Protein AF-A0A8J2JMW7-F1 (afdb_monomer_lite)

Sequence (58 aa):
VGFDATAALFLTSERQISGAGIDTLSIDSGNSKTFLAHKIFLKKRIFLIENAANLHLL

Foldseek 3Di:
DADDLVNLCCCCPVVVDQADEDLAQDNHDPPDPPNNSVVSCVVSVHHYHYNDPDPVVD

Structure (mmCIF, N/CA/C/O backbone):
data_AF-A0A8J2JMW7-F1
#
_entry.id   AF-A0A8J2JMW7-F1
#
loop_
_atom_site.group_PDB
_atom_site.id
_atom_site.type_symbol
_atom_site.label_atom_id
_atom_site.label_alt_id
_atom_site.label_comp_id
_atom_site.label_asym_id
_atom_site.label_entity_id
_atom_site.label_seq_id
_atom_site.pdbx_PDB_ins_code
_atom_site.Cartn_x
_atom_site.Cartn_y
_atom_site.Cartn_z
_atom_site.occupancy
_atom_site.B_iso_or_equiv
_atom_site.auth_seq_id
_atom_site.auth_comp_id
_atom_site.auth_asym_id
_atom_site.auth_atom_id
_atom_site.pdbx_PDB_model_num
ATOM 1 N N . VAL A 1 1 ? 8.772 8.766 -4.761 1.00 85.06 1 VAL A N 1
ATOM 2 C CA . VAL A 1 1 ? 7.528 8.306 -5.422 1.00 85.06 1 VAL A CA 1
ATOM 3 C C . VAL A 1 1 ? 6.869 7.312 -4.486 1.00 85.06 1 VAL A C 1
ATOM 5 O O . VA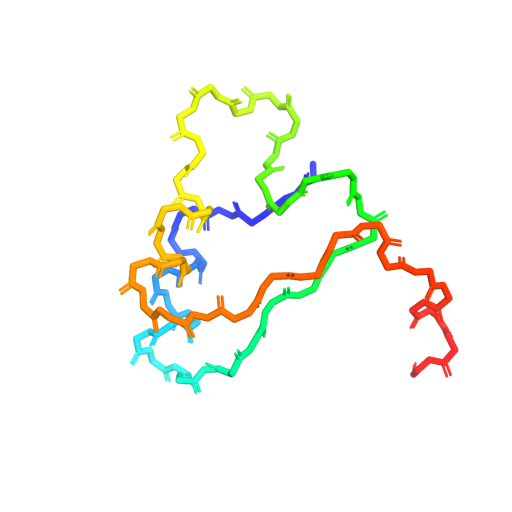L A 1 1 ? 7.603 6.542 -3.883 1.00 85.06 1 VAL A O 1
ATOM 8 N N . GLY A 1 2 ? 5.558 7.427 -4.280 1.00 95.25 2 GLY A N 1
ATOM 9 C CA . GLY A 1 2 ? 4.769 6.655 -3.316 1.00 95.25 2 GLY A CA 1
ATOM 10 C C . GLY A 1 2 ? 3.453 7.376 -3.004 1.00 95.25 2 GLY A C 1
ATOM 11 O O . GLY A 1 2 ? 3.300 8.550 -3.349 1.00 95.25 2 GLY A O 1
ATOM 12 N N . PHE A 1 3 ? 2.510 6.692 -2.362 1.00 97.50 3 PHE A N 1
ATOM 13 C CA . PHE A 1 3 ? 1.247 7.285 -1.929 1.00 97.50 3 PHE A CA 1
ATOM 14 C C . PHE A 1 3 ? 1.449 8.149 -0.682 1.00 97.50 3 PHE A C 1
ATOM 16 O O . PHE A 1 3 ? 2.092 7.736 0.283 1.00 97.50 3 PHE A O 1
ATOM 23 N N . ASP A 1 4 ? 0.859 9.344 -0.687 1.00 96.94 4 ASP A N 1
ATOM 24 C CA . ASP A 1 4 ? 0.735 10.162 0.518 1.00 96.94 4 ASP A CA 1
ATOM 25 C C . ASP A 1 4 ? -0.400 9.648 1.421 1.00 96.94 4 ASP A C 1
ATOM 27 O O . ASP A 1 4 ? -1.370 9.040 0.957 1.00 96.94 4 ASP A O 1
ATOM 31 N N . ALA A 1 5 ? -0.312 9.932 2.722 1.00 97.94 5 ALA A N 1
ATOM 32 C CA . ALA A 1 5 ? -1.342 9.564 3.688 1.00 97.94 5 ALA A CA 1
ATOM 33 C C . ALA A 1 5 ? -2.717 10.164 3.342 1.00 97.94 5 ALA A C 1
ATOM 3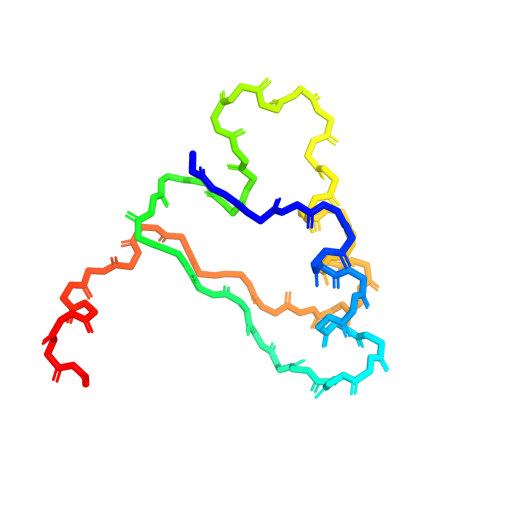5 O O . ALA A 1 5 ? -3.740 9.493 3.486 1.00 97.94 5 ALA A O 1
ATOM 36 N N . THR A 1 6 ? -2.758 11.407 2.854 1.00 98.25 6 THR A N 1
ATOM 37 C CA . THR A 1 6 ? -4.012 12.066 2.460 1.00 98.25 6 THR A CA 1
ATOM 38 C C . THR A 1 6 ? -4.646 11.390 1.247 1.00 98.25 6 THR A C 1
ATOM 40 O O . THR A 1 6 ? -5.853 11.141 1.243 1.00 98.25 6 THR A O 1
ATOM 43 N N . ALA A 1 7 ? -3.833 10.986 0.266 1.00 98.19 7 ALA A N 1
ATOM 44 C CA . ALA A 1 7 ? -4.295 10.227 -0.890 1.00 98.19 7 ALA A CA 1
ATOM 45 C C . ALA A 1 7 ? -4.840 8.852 -0.476 1.00 98.19 7 ALA A C 1
ATOM 47 O O . ALA A 1 7 ? -5.925 8.464 -0.911 1.00 98.19 7 ALA A O 1
ATOM 48 N N . ALA A 1 8 ? -4.141 8.139 0.415 1.00 98.38 8 ALA A N 1
ATOM 49 C CA . ALA A 1 8 ? -4.611 6.857 0.935 1.00 98.38 8 ALA A CA 1
ATOM 50 C C . ALA A 1 8 ? -5.953 6.995 1.681 1.00 98.38 8 ALA A C 1
ATOM 52 O O . ALA A 1 8 ? -6.867 6.192 1.480 1.00 98.38 8 ALA A O 1
ATOM 53 N N . LEU A 1 9 ? -6.128 8.037 2.501 1.00 98.44 9 LEU A N 1
ATOM 54 C CA . LEU A 1 9 ? -7.399 8.292 3.192 1.00 98.44 9 LEU A CA 1
ATOM 55 C C . LEU A 1 9 ? -8.540 8.567 2.215 1.00 98.44 9 LEU A C 1
ATOM 57 O O . LEU A 1 9 ? -9.611 7.973 2.353 1.00 98.44 9 LEU A O 1
ATOM 61 N N . PHE A 1 10 ? -8.301 9.420 1.221 1.00 98.69 10 PHE A N 1
ATOM 62 C CA . PHE A 1 10 ? -9.294 9.757 0.209 1.00 98.6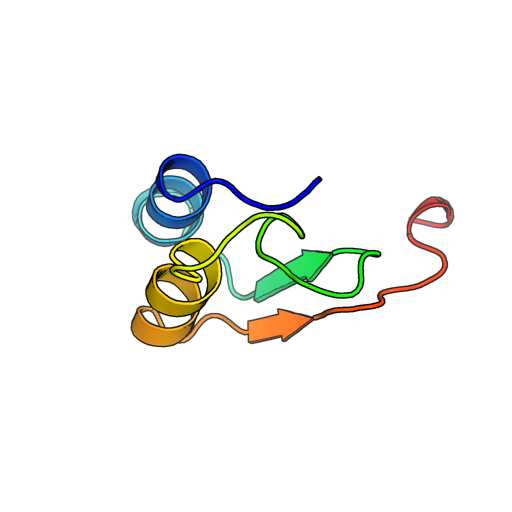9 10 PHE A CA 1
ATOM 63 C C . PHE A 1 10 ? -9.717 8.530 -0.605 1.00 98.69 10 PHE A C 1
ATOM 65 O O . PHE A 1 10 ? -10.905 8.236 -0.718 1.00 98.69 10 PHE A O 1
ATOM 72 N N . LEU A 1 11 ? -8.754 7.762 -1.118 1.00 98.56 11 LEU A N 1
ATOM 73 C CA . LEU A 1 11 ? -9.033 6.573 -1.924 1.00 98.56 11 LEU A CA 1
ATOM 74 C C . LEU A 1 11 ? -9.802 5.503 -1.136 1.00 98.56 11 LEU A C 1
ATOM 76 O O . LEU A 1 11 ? -10.709 4.865 -1.669 1.00 98.56 11 LEU A O 1
ATOM 80 N N . THR A 1 12 ? -9.476 5.318 0.144 1.00 98.12 12 THR A N 1
ATOM 81 C CA . THR A 1 12 ? -10.157 4.316 0.977 1.00 98.12 12 THR A CA 1
ATOM 82 C C . THR A 1 12 ? -11.518 4.756 1.498 1.00 98.12 12 THR A C 1
ATOM 84 O O . THR A 1 12 ? -12.384 3.905 1.689 1.00 98.12 12 THR A O 1
ATOM 87 N N . SER A 1 13 ? -11.721 6.051 1.740 1.00 97.00 13 SER A N 1
ATOM 88 C CA . SER A 1 13 ? -12.948 6.554 2.375 1.00 97.00 13 SER A CA 1
ATOM 89 C C . SER A 1 13 ? -13.965 7.049 1.353 1.00 97.00 13 SER A C 1
ATOM 91 O O . SER A 1 13 ? -15.140 6.725 1.466 1.00 97.00 13 SER A O 1
ATOM 93 N N . GLU A 1 14 ? -13.505 7.753 0.318 1.00 98.25 14 GLU A N 1
ATOM 94 C CA . GLU A 1 14 ? -14.366 8.442 -0.653 1.00 98.25 14 GLU A CA 1
ATOM 95 C C . GLU A 1 14 ? -14.487 7.707 -1.991 1.00 98.25 14 GLU A C 1
ATOM 97 O O . GLU A 1 14 ? -15.283 8.093 -2.847 1.00 98.25 14 GLU A O 1
ATOM 102 N N . ARG A 1 15 ? -13.635 6.705 -2.238 1.00 98.31 15 ARG A N 1
ATOM 103 C CA . ARG A 1 15 ? -13.647 5.920 -3.487 1.00 98.31 15 ARG A CA 1
ATOM 104 C C . ARG A 1 15 ? -13.840 4.427 -3.278 1.00 98.31 15 ARG A C 1
ATOM 106 O O . ARG A 1 15 ? -14.159 3.747 -4.243 1.00 98.31 15 ARG A O 1
ATOM 113 N N . GLN A 1 16 ? -13.682 3.937 -2.046 1.00 95.94 16 GLN A N 1
ATOM 114 C CA . GLN A 1 16 ? -13.920 2.538 -1.678 1.00 95.94 16 GLN A CA 1
ATOM 115 C C . GLN A 1 16 ? -13.199 1.545 -2.609 1.00 95.94 16 GLN A C 1
ATOM 117 O O . GLN A 1 16 ? -13.766 0.535 -3.023 1.00 95.94 16 GLN A O 1
ATOM 122 N N . ILE A 1 17 ? -11.948 1.854 -2.966 1.00 98.38 17 ILE A N 1
ATOM 123 C CA . ILE A 1 17 ? -11.138 0.999 -3.841 1.00 98.38 17 ILE A CA 1
ATOM 124 C C . ILE A 1 17 ? -10.965 -0.401 -3.237 1.00 98.38 17 ILE A C 1
ATOM 126 O O . ILE A 1 17 ? -11.034 -0.567 -2.024 1.00 98.38 17 ILE A O 1
ATOM 130 N N . SER A 1 18 ? -10.696 -1.409 -4.066 1.00 98.31 18 SER A N 1
ATOM 131 C CA . SER A 1 18 ? -10.396 -2.767 -3.581 1.00 98.31 18 SER A C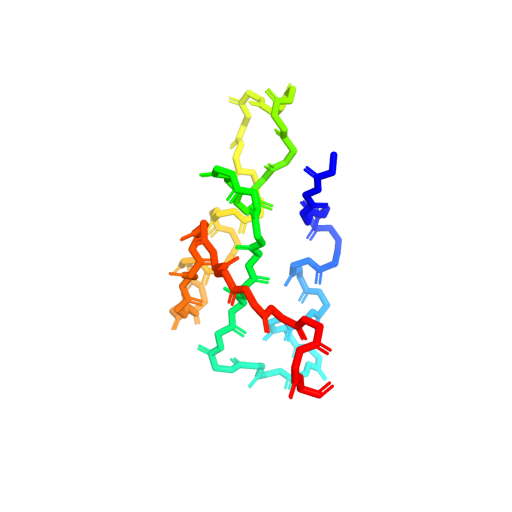A 1
ATOM 132 C C . SER A 1 18 ? -8.899 -3.004 -3.364 1.00 98.31 18 SER A C 1
ATOM 134 O O . SER A 1 18 ? -8.511 -3.821 -2.530 1.00 98.31 18 SER A O 1
ATOM 136 N N . GLY A 1 19 ? -8.046 -2.282 -4.091 1.00 98.12 19 GLY A N 1
ATOM 137 C CA . GLY A 1 19 ? -6.598 -2.434 -4.024 1.00 98.12 19 GLY A CA 1
ATOM 138 C C . GLY A 1 19 ? -5.857 -1.207 -4.542 1.00 98.12 19 GLY A C 1
ATOM 139 O O . GLY A 1 19 ? -6.406 -0.441 -5.333 1.00 98.12 19 GLY A O 1
ATOM 140 N N . ALA A 1 20 ? -4.615 -1.039 -4.098 1.00 98.19 20 ALA A N 1
ATOM 141 C CA . ALA A 1 20 ? -3.672 -0.046 -4.599 1.00 98.19 20 ALA A CA 1
ATOM 142 C C . ALA A 1 20 ? -2.414 -0.758 -5.115 1.00 98.19 20 ALA A C 1
ATOM 144 O O . ALA A 1 20 ? -1.873 -1.638 -4.445 1.00 98.19 20 ALA A O 1
ATOM 145 N N . GLY A 1 21 ? -1.968 -0.384 -6.313 1.00 97.88 21 GLY A N 1
ATOM 146 C CA . GLY A 1 21 ? -0.796 -0.960 -6.966 1.00 97.88 21 GLY A CA 1
ATOM 147 C C . GLY A 1 21 ? 0.247 0.102 -7.285 1.00 97.88 21 GLY A C 1
ATOM 148 O O . GLY A 1 21 ? -0.109 1.233 -7.619 1.00 97.88 21 GLY A O 1
ATOM 149 N N . ILE A 1 22 ? 1.522 -0.264 -7.186 1.00 97.88 22 ILE A N 1
ATOM 150 C CA . ILE A 1 22 ? 2.651 0.588 -7.562 1.00 97.88 22 ILE A CA 1
ATOM 151 C C . ILE A 1 22 ? 3.775 -0.245 -8.192 1.00 97.88 22 ILE A C 1
ATOM 153 O O . ILE A 1 22 ? 3.964 -1.418 -7.862 1.00 97.88 22 ILE A O 1
ATOM 157 N N . ASP A 1 23 ? 4.525 0.364 -9.106 1.00 97.75 23 ASP A N 1
ATOM 158 C CA . ASP A 1 23 ? 5.681 -0.230 -9.790 1.00 97.75 23 ASP A CA 1
ATOM 159 C C . ASP A 1 23 ? 6.999 -0.080 -9.013 1.00 97.75 23 ASP A C 1
ATOM 161 O O . ASP A 1 23 ? 8.041 -0.585 -9.427 1.00 97.75 23 ASP A O 1
ATOM 165 N N . THR A 1 24 ? 6.963 0.571 -7.850 1.00 97.19 24 THR A N 1
ATOM 166 C CA . THR A 1 24 ? 8.105 0.698 -6.944 1.00 97.19 24 THR A CA 1
ATOM 167 C C . THR A 1 24 ? 8.122 -0.386 -5.868 1.00 97.19 24 THR A C 1
ATOM 169 O O . THR A 1 24 ? 7.130 -1.078 -5.634 1.00 97.19 24 THR A O 1
ATOM 172 N N . LEU A 1 25 ? 9.255 -0.487 -5.162 1.00 96.81 25 LEU A N 1
ATOM 173 C CA . LEU A 1 25 ? 9.458 -1.442 -4.065 1.00 96.81 25 LEU A CA 1
ATOM 174 C C . LEU A 1 25 ? 8.456 -1.281 -2.919 1.00 96.81 25 LEU A C 1
ATOM 176 O O . LEU A 1 25 ? 8.209 -2.245 -2.209 1.00 96.81 25 LEU A O 1
ATOM 180 N N . SER A 1 26 ? 7.927 -0.073 -2.716 1.00 97.88 26 SER A N 1
ATOM 181 C CA . SER A 1 26 ? 6.964 0.195 -1.656 1.00 97.88 26 SER A CA 1
ATOM 182 C C . SER A 1 26 ? 5.817 1.092 -2.122 1.00 97.88 26 SER A C 1
ATOM 184 O O . SER A 1 26 ? 6.037 1.986 -2.941 1.00 97.88 26 SER A O 1
ATOM 186 N N . ILE A 1 27 ? 4.617 0.883 -1.570 1.00 98.12 27 ILE A N 1
ATOM 187 C CA . ILE A 1 27 ? 3.452 1.781 -1.643 1.00 98.12 27 ILE A CA 1
ATOM 188 C C . ILE A 1 27 ? 3.737 3.120 -0.964 1.00 98.12 27 ILE A C 1
ATOM 190 O O . ILE A 1 27 ? 3.229 4.152 -1.404 1.00 98.12 27 ILE A O 1
ATOM 194 N N . ASP A 1 28 ? 4.554 3.132 0.088 1.00 98.38 28 ASP A N 1
ATOM 195 C CA . ASP A 1 28 ? 5.032 4.367 0.701 1.00 98.38 28 ASP A CA 1
ATOM 196 C C . ASP A 1 28 ? 6.245 4.920 -0.061 1.00 98.38 28 ASP A C 1
ATOM 198 O O . ASP A 1 28 ? 6.993 4.199 -0.719 1.00 98.38 28 ASP A O 1
ATOM 202 N N . SER A 1 29 ? 6.487 6.226 0.069 1.00 96.00 29 SER A N 1
ATOM 203 C CA . SER A 1 29 ? 7.717 6.824 -0.455 1.00 96.00 29 SER A CA 1
ATOM 204 C C . SER A 1 29 ? 8.954 6.193 0.196 1.00 96.00 29 SER A C 1
ATOM 206 O O . SER A 1 29 ? 8.972 5.982 1.404 1.00 96.00 29 SER A O 1
ATOM 208 N N . GLY A 1 30 ? 10.026 5.964 -0.571 1.00 94.00 30 GLY A N 1
ATOM 209 C CA . GLY A 1 30 ? 11.255 5.320 -0.075 1.00 94.00 30 GLY A CA 1
ATOM 210 C C . GLY A 1 30 ? 11.983 6.057 1.064 1.00 94.00 30 GLY A C 1
ATOM 211 O O . GLY A 1 30 ? 12.833 5.476 1.727 1.00 94.00 30 GLY A O 1
ATOM 212 N N . ASN A 1 31 ? 11.650 7.325 1.324 1.00 93.44 31 ASN A N 1
ATOM 213 C CA . ASN A 1 31 ? 12.131 8.089 2.483 1.00 93.44 31 ASN A CA 1
ATOM 214 C C . ASN A 1 31 ? 11.179 8.037 3.699 1.00 93.44 31 ASN A C 1
ATOM 216 O O . ASN A 1 31 ? 11.464 8.654 4.728 1.00 93.44 31 ASN A O 1
ATOM 220 N N . SER A 1 32 ? 10.049 7.336 3.589 1.00 95.12 32 SER A N 1
ATOM 221 C CA . SER A 1 32 ? 9.074 7.168 4.664 1.00 95.12 32 SER A CA 1
ATOM 222 C C . SER A 1 32 ? 9.662 6.306 5.774 1.00 95.12 32 SER A C 1
ATOM 224 O O . SER A 1 32 ? 10.189 5.224 5.536 1.00 95.12 32 SER A O 1
ATOM 226 N N . LYS A 1 33 ? 9.551 6.785 7.016 1.00 95.69 33 LYS A N 1
ATOM 227 C CA . LYS A 1 33 ? 9.926 6.026 8.224 1.00 95.69 33 LYS A CA 1
ATOM 228 C C . LYS A 1 33 ? 8.713 5.522 9.001 1.00 95.69 33 LYS A C 1
ATOM 230 O O . LYS A 1 33 ? 8.852 4.782 9.968 1.00 95.69 33 LYS A O 1
ATOM 235 N N . TH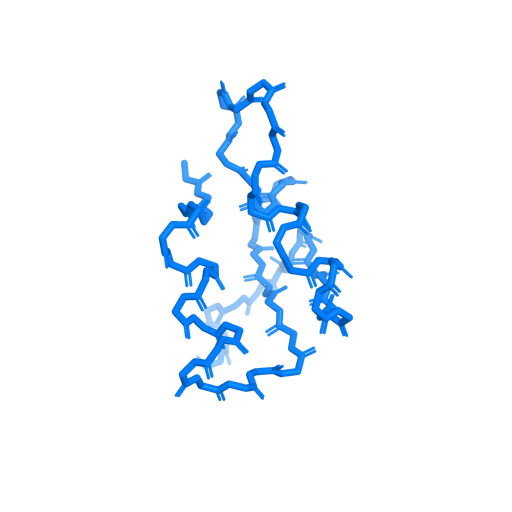R A 1 34 ? 7.522 5.977 8.621 1.00 97.25 34 THR A N 1
ATOM 236 C CA . THR A 1 34 ? 6.285 5.785 9.384 1.00 97.25 34 THR A CA 1
ATOM 237 C C . THR A 1 34 ? 5.280 4.893 8.671 1.00 97.25 34 THR A C 1
ATOM 239 O O . THR A 1 34 ? 4.389 4.375 9.353 1.00 97.25 34 THR A O 1
ATOM 242 N N . PHE A 1 35 ? 5.440 4.686 7.358 1.00 97.88 35 PHE A N 1
ATOM 243 C CA . PHE A 1 35 ? 4.618 3.802 6.526 1.00 97.88 35 PHE A CA 1
ATOM 244 C C . PHE A 1 35 ? 3.116 4.091 6.662 1.00 97.88 35 PHE A C 1
ATOM 246 O O . PHE A 1 35 ? 2.310 3.216 6.992 1.00 97.88 35 PHE A O 1
ATOM 253 N N . LEU A 1 36 ? 2.744 5.370 6.545 1.00 98.38 36 LEU A N 1
ATOM 254 C CA . LEU A 1 36 ? 1.369 5.804 6.789 1.00 98.38 36 LEU A CA 1
ATOM 255 C C . LEU A 1 36 ? 0.417 5.291 5.710 1.00 98.38 36 LEU A C 1
ATOM 257 O O . LEU A 1 36 ? -0.687 4.874 6.065 1.00 98.38 36 LEU A O 1
ATOM 261 N N . ALA A 1 37 ? 0.833 5.264 4.440 1.00 98.38 37 ALA A N 1
ATOM 262 C CA . ALA A 1 37 ? -0.020 4.766 3.365 1.00 98.38 37 ALA A CA 1
ATOM 263 C C . ALA A 1 37 ? -0.332 3.277 3.571 1.00 98.38 37 ALA A C 1
ATOM 265 O O . ALA A 1 37 ? -1.507 2.904 3.590 1.00 98.38 37 A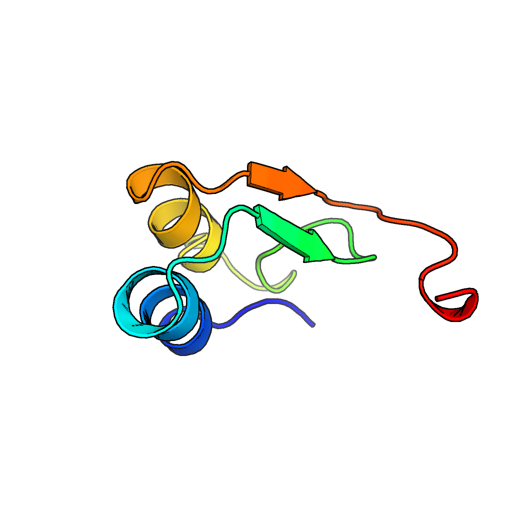LA A O 1
ATOM 266 N N . HIS A 1 38 ? 0.682 2.458 3.875 1.00 98.56 38 HIS A N 1
ATOM 267 C CA . HIS A 1 38 ? 0.494 1.066 4.296 1.00 98.56 38 HIS A CA 1
ATOM 268 C C . HIS A 1 38 ? -0.519 0.926 5.427 1.00 98.56 38 HIS A C 1
ATOM 270 O O . HIS A 1 38 ? -1.489 0.177 5.314 1.00 98.56 38 HIS A O 1
ATOM 276 N N . LYS A 1 39 ? -0.315 1.652 6.532 1.00 98.62 39 LYS A N 1
ATOM 277 C CA . LYS A 1 39 ? -1.183 1.541 7.712 1.00 98.62 39 LYS A CA 1
ATOM 278 C C . LYS A 1 39 ? -2.629 1.894 7.385 1.00 98.62 39 LYS A C 1
ATOM 280 O O . LYS A 1 39 ? -3.535 1.213 7.859 1.00 98.62 39 LYS A O 1
ATOM 285 N N . ILE A 1 40 ? -2.852 2.939 6.590 1.00 98.69 40 ILE A N 1
ATOM 286 C CA . ILE A 1 40 ? -4.194 3.373 6.192 1.00 98.69 40 ILE A CA 1
ATOM 287 C C . ILE A 1 40 ? -4.859 2.315 5.307 1.00 98.69 40 ILE A C 1
ATOM 289 O O . ILE A 1 40 ? -5.954 1.856 5.641 1.00 98.69 40 ILE A O 1
ATOM 293 N N . PHE A 1 41 ? -4.194 1.891 4.229 1.00 98.69 41 PHE A N 1
ATOM 294 C CA . PHE A 1 41 ? -4.733 0.896 3.303 1.00 98.69 41 PHE A CA 1
ATOM 295 C C . PHE A 1 41 ? -5.015 -0.441 4.002 1.00 98.69 41 PHE A C 1
ATOM 297 O O . PHE A 1 41 ? -6.134 -0.951 3.933 1.00 98.69 41 PHE A O 1
ATOM 304 N N . LEU A 1 42 ? -4.056 -0.973 4.764 1.00 98.31 42 LEU A N 1
ATOM 305 C CA . LEU A 1 42 ? -4.212 -2.264 5.440 1.00 98.31 42 LEU A CA 1
ATOM 306 C C . LEU A 1 42 ? -5.273 -2.220 6.548 1.00 98.31 42 LEU A C 1
ATOM 308 O O . LEU A 1 42 ? -6.061 -3.157 6.678 1.00 98.31 42 LEU A O 1
ATOM 312 N N . LYS A 1 43 ? -5.388 -1.113 7.300 1.00 98.38 43 LYS A N 1
ATOM 313 C CA . LYS A 1 43 ? -6.470 -0.935 8.289 1.00 98.38 43 LYS A CA 1
ATOM 314 C C . LYS A 1 43 ? -7.855 -0.958 7.637 1.00 98.38 43 LYS A C 1
ATOM 316 O O . LYS A 1 43 ? -8.821 -1.394 8.261 1.00 98.38 43 LYS A O 1
ATOM 321 N N . LYS A 1 44 ? -7.952 -0.500 6.389 1.00 97.94 44 LYS A N 1
ATOM 322 C CA . LYS A 1 44 ? -9.176 -0.508 5.578 1.00 97.94 44 LYS A CA 1
ATOM 323 C C . LYS A 1 44 ? -9.350 -1.793 4.756 1.00 97.94 44 LYS A C 1
ATOM 325 O O . LYS A 1 44 ? -10.304 -1.873 3.994 1.00 97.94 44 LYS A O 1
ATOM 330 N N . ARG A 1 45 ? -8.498 -2.808 4.971 1.00 97.94 45 ARG A N 1
ATOM 331 C CA . ARG A 1 45 ? -8.516 -4.116 4.284 1.00 97.94 45 ARG A CA 1
ATOM 332 C C . ARG A 1 45 ? -8.351 -4.007 2.765 1.00 97.94 45 ARG A C 1
ATOM 334 O O . ARG A 1 45 ? -8.969 -4.755 2.016 1.00 97.94 45 ARG A O 1
ATOM 341 N N . ILE A 1 46 ? -7.519 -3.070 2.329 1.00 98.56 46 ILE A N 1
ATOM 342 C CA . ILE A 1 46 ? -7.191 -2.853 0.919 1.00 98.56 46 ILE A CA 1
ATOM 343 C C . ILE A 1 46 ? -5.997 -3.724 0.533 1.00 98.56 46 ILE A C 1
ATOM 345 O O . ILE A 1 46 ? -5.017 -3.785 1.278 1.00 98.56 46 ILE A O 1
ATOM 349 N N . PHE A 1 47 ? -6.064 -4.372 -0.631 1.00 98.44 47 PHE A N 1
ATOM 350 C CA . PHE A 1 47 ? -4.938 -5.138 -1.169 1.00 98.44 47 PHE A CA 1
ATOM 351 C C . PHE A 1 47 ? -3.832 -4.207 -1.671 1.00 98.44 47 PHE A C 1
ATOM 353 O O . PHE A 1 47 ? -4.114 -3.216 -2.341 1.00 98.44 47 PHE A O 1
ATOM 360 N N . LEU A 1 48 ? -2.577 -4.540 -1.378 1.00 98.56 48 LEU A N 1
ATOM 361 C CA . LEU A 1 48 ? -1.411 -3.802 -1.859 1.00 98.56 48 LEU A CA 1
ATOM 362 C C . LEU A 1 48 ? -0.619 -4.671 -2.834 1.00 98.56 48 LEU A C 1
ATOM 364 O O . LEU A 1 48 ? -0.323 -5.824 -2.525 1.00 98.56 48 LEU A O 1
ATOM 368 N N . ILE A 1 49 ? -0.294 -4.117 -4.002 1.00 98.38 49 ILE A N 1
ATOM 369 C CA . ILE A 1 49 ? 0.562 -4.752 -5.010 1.00 98.38 49 ILE A CA 1
ATOM 370 C C . ILE A 1 49 ? 1.789 -3.862 -5.207 1.00 98.38 49 ILE A C 1
ATOM 372 O O . ILE A 1 49 ? 1.665 -2.706 -5.606 1.00 98.38 49 ILE A O 1
ATOM 376 N N . GLU A 1 50 ? 2.968 -4.407 -4.931 1.00 98.31 50 GLU A N 1
ATOM 377 C CA . GLU A 1 50 ? 4.253 -3.714 -5.051 1.00 98.31 50 GLU A CA 1
ATOM 378 C C . GLU A 1 50 ? 5.120 -4.400 -6.105 1.00 98.31 50 GLU A C 1
ATOM 380 O O . GLU A 1 50 ? 4.988 -5.605 -6.333 1.00 98.31 50 GLU A O 1
ATOM 385 N N . ASN A 1 51 ? 6.027 -3.643 -6.727 1.00 97.88 51 ASN A N 1
ATOM 386 C CA . ASN A 1 51 ? 6.852 -4.097 -7.853 1.00 97.88 51 ASN A CA 1
ATOM 387 C C . ASN A 1 51 ? 6.027 -4.558 -9.071 1.00 97.88 51 ASN A C 1
ATOM 389 O O . ASN A 1 51 ? 6.417 -5.487 -9.782 1.00 97.88 51 ASN A O 1
ATOM 393 N N . ALA A 1 52 ? 4.873 -3.929 -9.316 1.00 97.88 52 ALA A N 1
ATOM 394 C CA . ALA A 1 52 ? 4.079 -4.214 -10.505 1.00 97.88 52 ALA A CA 1
ATOM 395 C C . ALA A 1 52 ? 4.863 -3.852 -11.781 1.00 97.88 52 ALA A C 1
ATOM 397 O O . ALA A 1 52 ? 5.390 -2.750 -11.906 1.00 97.88 52 ALA A O 1
ATOM 398 N N . ALA A 1 53 ? 4.921 -4.767 -12.748 1.00 97.81 53 ALA A N 1
ATOM 399 C CA . ALA A 1 53 ? 5.612 -4.550 -14.018 1.00 97.81 53 ALA A CA 1
ATOM 400 C C . ALA A 1 53 ? 4.626 -4.274 -15.162 1.00 97.81 53 ALA A C 1
ATOM 402 O O . ALA A 1 53 ? 3.449 -4.622 -15.084 1.00 97.81 53 ALA A O 1
ATOM 403 N N . ASN A 1 54 ? 5.135 -3.700 -16.256 1.00 97.50 54 ASN A N 1
ATOM 404 C CA . ASN A 1 54 ? 4.412 -3.528 -17.523 1.00 97.50 54 ASN A CA 1
ATOM 405 C C . ASN A 1 54 ? 3.108 -2.712 -17.443 1.00 97.50 54 ASN A C 1
ATOM 407 O O . ASN A 1 54 ? 2.235 -2.872 -18.291 1.00 97.50 54 ASN A O 1
ATOM 411 N N . LEU A 1 55 ? 2.987 -1.789 -16.481 1.00 96.38 55 LEU A N 1
ATOM 412 C CA . LEU A 1 55 ? 1.805 -0.922 -16.352 1.00 96.38 55 LEU A CA 1
ATOM 413 C C . LEU A 1 55 ? 1.530 -0.067 -17.603 1.00 96.38 55 LEU A C 1
ATOM 415 O O . LEU A 1 55 ? 0.395 0.317 -17.837 1.00 96.38 55 LEU A O 1
ATOM 419 N N . HIS A 1 56 ? 2.550 0.199 -18.425 1.00 96.94 56 HIS A N 1
ATOM 420 C CA . HIS A 1 56 ? 2.432 0.938 -19.688 1.00 96.94 56 HIS A CA 1
ATOM 421 C C . HIS A 1 56 ? 1.725 0.160 -20.816 1.00 96.94 56 HIS A C 1
ATOM 423 O O . HIS A 1 56 ? 1.526 0.717 -21.892 1.00 96.94 56 HIS A O 1
ATOM 429 N N . LEU A 1 57 ? 1.408 -1.123 -20.609 1.00 98.19 57 LEU A N 1
ATOM 430 C CA . LEU A 1 57 ? 0.631 -1.938 -21.550 1.00 98.19 57 LEU A CA 1
ATOM 431 C C . LEU A 1 57 ? -0.884 -1.884 -21.280 1.00 98.19 57 LEU A C 1
ATOM 433 O O . LEU A 1 57 ? -1.635 -2.580 -21.965 1.00 98.19 57 LEU A O 1
ATOM 437 N N . LEU A 1 58 ? -1.313 -1.118 -20.271 1.00 92.75 58 LEU A N 1
ATOM 438 C CA . LEU A 1 58 ? -2.710 -0.926 -19.873 1.00 92.75 58 LEU A CA 1
ATOM 439 C C . LEU A 1 58 ? -3.298 0.368 -20.444 1.00 92.75 58 LEU A C 1
ATOM 441 O O . LEU A 1 58 ? -2.543 1.357 -20.577 1.00 92.75 58 LEU A O 1
#

pLDDT: mean 97.35, std 2.08, range [85.06, 98.69]

Radius of gyration: 11.09 Å; chains: 1; bounding box: 26×17×31 Å

Organism: NCBI:txid39272

Secondary structure (DSSP, 8-state):
----HHHHHHHHHHS--SEEE-SSS-SS-TT-SS-HHHHHHHHTT-EEE-S---GGG-